Protein AF-A0A7S1JFA0-F1 (afdb_monomer_lite)

pLDDT: mean 71.58, std 23.25, range [31.55, 97.31]

Structure (mmCIF, N/CA/C/O backbone):
data_AF-A0A7S1JFA0-F1
#
_entry.id   AF-A0A7S1JFA0-F1
#
loop_
_atom_site.group_PDB
_atom_site.id
_atom_site.type_symbol
_atom_site.label_atom_id
_atom_site.label_alt_id
_atom_site.label_comp_id
_atom_site.label_asym_id
_atom_site.label_entity_id
_atom_site.label_seq_id
_atom_site.pdbx_PDB_ins_code
_atom_site.Cartn_x
_atom_site.Cartn_y
_atom_site.Cartn_z
_atom_site.occupancy
_atom_site.B_iso_or_equiv
_atom_site.auth_seq_id
_atom_site.auth_comp_id
_atom_site.auth_asym_id
_atom_site.auth_atom_id
_atom_site.p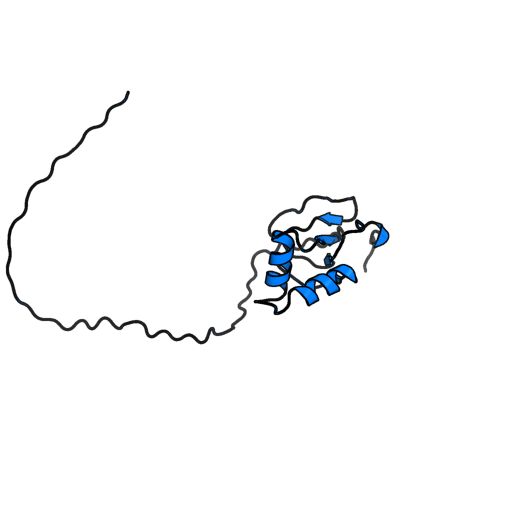dbx_PDB_model_num
ATOM 1 N N . ASN A 1 1 ? 20.723 -18.464 3.217 1.00 32.69 1 ASN A N 1
ATOM 2 C CA . ASN A 1 1 ? 21.262 -17.995 4.515 1.00 32.69 1 ASN A CA 1
ATOM 3 C C . ASN A 1 1 ? 20.838 -16.552 4.772 1.00 32.69 1 ASN A C 1
ATOM 5 O O . ASN A 1 1 ? 21.582 -15.643 4.438 1.00 32.69 1 ASN A O 1
ATOM 9 N N . PHE A 1 2 ? 19.651 -16.331 5.349 1.00 39.41 2 PHE A N 1
ATOM 10 C CA . PHE A 1 2 ? 19.203 -15.008 5.809 1.00 39.41 2 PHE A CA 1
ATOM 11 C C . PHE A 1 2 ? 19.874 -14.695 7.155 1.00 39.41 2 PHE A C 1
ATOM 13 O O . PHE A 1 2 ? 19.314 -14.960 8.214 1.00 39.41 2 PHE A O 1
ATOM 20 N N . ARG A 1 3 ? 21.127 -14.230 7.135 1.00 39.38 3 ARG A N 1
ATOM 21 C CA . ARG A 1 3 ? 21.851 -13.830 8.352 1.00 39.38 3 ARG A CA 1
ATOM 22 C C . ARG A 1 3 ? 21.774 -12.310 8.489 1.00 39.38 3 ARG A C 1
ATOM 24 O O . ARG A 1 3 ? 22.383 -11.608 7.695 1.00 39.38 3 ARG A O 1
ATOM 31 N N . GLY A 1 4 ? 21.014 -11.832 9.477 1.00 38.25 4 GLY A N 1
ATOM 32 C CA . GLY A 1 4 ? 20.938 -10.409 9.847 1.00 38.25 4 GLY A CA 1
ATOM 33 C C . GLY A 1 4 ? 19.572 -9.735 9.684 1.00 38.25 4 GLY A C 1
ATOM 34 O O . GLY A 1 4 ? 19.505 -8.512 9.720 1.00 38.25 4 GLY A O 1
ATOM 35 N N . GLY A 1 5 ? 18.486 -10.493 9.494 1.00 51.03 5 GLY A N 1
ATOM 36 C CA . GLY A 1 5 ? 17.147 -9.917 9.354 1.00 51.03 5 GLY A CA 1
ATOM 37 C C . GLY A 1 5 ? 16.716 -9.187 10.624 1.00 51.03 5 GLY A C 1
ATOM 38 O O . GLY A 1 5 ? 16.477 -9.819 11.651 1.00 51.03 5 GLY A O 1
ATOM 39 N N . VAL A 1 6 ? 16.600 -7.861 10.550 1.00 55.38 6 VAL A N 1
ATOM 40 C CA . VAL A 1 6 ? 15.890 -7.081 11.564 1.00 55.38 6 VAL A CA 1
ATOM 41 C C . VAL A 1 6 ? 14.465 -7.644 11.636 1.00 55.38 6 VAL A C 1
ATOM 43 O O . VAL A 1 6 ? 13.817 -7.733 10.589 1.00 55.38 6 VAL A O 1
ATOM 46 N N . PRO A 1 7 ? 13.972 -8.077 12.812 1.00 62.72 7 PRO A N 1
ATOM 47 C CA . PRO A 1 7 ? 12.642 -8.659 12.917 1.00 62.72 7 PRO A CA 1
ATOM 48 C C . PRO A 1 7 ? 11.615 -7.641 12.428 1.00 62.72 7 PRO A C 1
ATOM 50 O O . PRO A 1 7 ? 11.471 -6.550 12.984 1.00 62.72 7 PRO A O 1
ATOM 53 N N . LEU A 1 8 ? 10.923 -7.992 11.347 1.00 70.81 8 LEU A N 1
ATOM 54 C CA . LEU A 1 8 ? 9.950 -7.110 10.733 1.00 70.81 8 LEU A CA 1
ATOM 55 C C . LEU A 1 8 ? 8.643 -7.205 11.522 1.00 70.81 8 LEU A C 1
ATOM 57 O O . LEU A 1 8 ? 7.828 -8.100 11.310 1.00 70.81 8 LEU A O 1
ATOM 61 N N . SER A 1 9 ? 8.473 -6.304 12.488 1.00 83.94 9 SER A N 1
ATOM 62 C CA . SER A 1 9 ? 7.254 -6.230 13.291 1.00 83.94 9 SER A CA 1
ATOM 63 C C . SER A 1 9 ? 6.195 -5.405 12.568 1.00 83.94 9 SER A C 1
ATOM 65 O O . SER A 1 9 ? 6.354 -4.198 12.374 1.00 83.94 9 SER A O 1
ATOM 67 N N . LEU A 1 10 ? 5.071 -6.038 12.221 1.00 86.88 10 LEU A N 1
ATOM 68 C CA . LEU A 1 10 ? 3.910 -5.342 11.654 1.00 86.88 10 LEU A CA 1
ATOM 69 C C . LEU A 1 10 ? 3.321 -4.295 12.617 1.00 86.88 10 LEU A C 1
ATOM 71 O O . LEU A 1 10 ? 2.634 -3.384 12.168 1.00 86.88 10 LEU A O 1
ATOM 75 N N . GLY A 1 11 ? 3.612 -4.384 13.922 1.00 89.69 11 GLY A N 1
ATOM 76 C CA . GLY A 1 11 ? 3.195 -3.392 14.919 1.00 89.69 11 GLY A CA 1
ATOM 77 C C . GLY A 1 11 ? 3.926 -2.047 14.818 1.00 89.69 11 GLY A C 1
ATOM 78 O O . GLY A 1 11 ? 3.495 -1.080 15.434 1.00 89.69 11 GLY A O 1
ATOM 79 N N . LEU A 1 12 ? 5.012 -1.972 14.042 1.00 92.38 12 LEU A N 1
ATOM 80 C CA . LEU A 1 12 ? 5.757 -0.734 13.784 1.00 92.38 12 LEU A CA 1
ATOM 81 C C . LEU A 1 12 ? 5.230 0.034 12.558 1.00 92.38 12 LEU A C 1
ATOM 83 O O . LEU A 1 12 ? 5.713 1.131 12.264 1.00 92.38 12 LEU A O 1
ATOM 87 N N . LEU A 1 13 ? 4.270 -0.537 11.821 1.00 93.69 13 LEU A N 1
ATOM 88 C CA . LEU A 1 13 ? 3.549 0.168 10.765 1.00 93.69 13 LEU A CA 1
ATOM 89 C C . LEU A 1 13 ? 2.503 1.107 11.381 1.00 93.69 13 LEU A C 1
ATOM 91 O O . LEU A 1 13 ? 1.927 0.799 12.426 1.00 93.69 13 LEU A O 1
ATOM 95 N N . PRO A 1 14 ? 2.207 2.245 10.737 1.00 94.12 14 PRO A N 1
ATOM 96 C CA . PRO A 1 14 ? 1.195 3.159 11.243 1.00 94.12 14 PRO A CA 1
ATOM 97 C C . PRO A 1 14 ? -0.186 2.522 11.148 1.00 94.12 14 PRO A C 1
ATOM 99 O O . PRO A 1 14 ? -0.459 1.777 10.214 1.00 94.12 14 PRO A O 1
ATOM 102 N N . ALA A 1 15 ? -1.090 2.848 12.073 1.00 94.00 15 ALA A N 1
ATOM 103 C CA . ALA A 1 15 ? -2.422 2.239 12.140 1.00 94.00 15 ALA A CA 1
ATOM 104 C C . ALA A 1 15 ? -3.209 2.320 10.814 1.00 94.00 15 ALA A C 1
ATOM 106 O O . ALA A 1 15 ? -4.075 1.483 10.547 1.00 94.00 15 ALA A O 1
ATOM 107 N N . ASP A 1 16 ? -2.898 3.302 9.966 1.00 95.25 16 ASP A N 1
ATOM 108 C CA . ASP A 1 16 ? -3.490 3.541 8.656 1.00 95.25 16 ASP A CA 1
ATOM 109 C C . ASP A 1 16 ? -2.775 2.849 7.468 1.00 95.25 16 ASP A C 1
ATOM 111 O O . ASP A 1 16 ? -3.098 3.147 6.317 1.00 95.25 16 ASP A O 1
ATOM 115 N N . TRP A 1 17 ? -1.925 1.837 7.705 1.00 96.50 17 TRP A N 1
ATOM 116 C CA . TRP A 1 17 ? -1.287 1.033 6.647 1.00 96.50 17 TRP A CA 1
ATOM 117 C C . TRP A 1 17 ? -2.241 0.061 5.922 1.00 96.50 17 TRP A C 1
ATOM 119 O O . TRP A 1 17 ? -2.966 -0.732 6.534 1.00 96.50 17 TRP A O 1
ATOM 129 N N . ASP A 1 18 ? -2.259 0.104 4.594 1.00 97.12 18 ASP A N 1
ATOM 130 C CA . ASP A 1 18 ? -3.090 -0.763 3.752 1.00 97.12 18 ASP A CA 1
ATOM 131 C C . ASP A 1 18 ? -2.285 -1.906 3.127 1.00 97.12 18 ASP A C 1
ATOM 133 O O . ASP A 1 18 ? -2.801 -3.017 2.992 1.00 97.12 18 ASP A O 1
ATOM 137 N N . MET A 1 19 ? -1.018 -1.649 2.796 1.00 95.81 19 MET A N 1
ATOM 138 C CA . MET A 1 19 ? -0.127 -2.618 2.163 1.00 95.81 19 MET A CA 1
ATOM 139 C C . MET A 1 19 ? 1.324 -2.438 2.606 1.00 95.81 19 MET A C 1
ATOM 141 O O . MET A 1 19 ? 1.787 -1.316 2.815 1.00 95.81 19 MET A O 1
ATOM 145 N N . LEU A 1 20 ? 2.043 -3.550 2.709 1.00 94.44 20 LEU A N 1
ATOM 146 C CA . LEU A 1 20 ? 3.483 -3.604 2.919 1.00 94.44 20 LEU A CA 1
ATOM 147 C C . LEU A 1 20 ? 4.119 -4.398 1.776 1.00 94.44 20 LEU A C 1
ATOM 149 O O . LEU A 1 20 ? 3.795 -5.569 1.595 1.00 94.44 20 LEU A O 1
ATOM 153 N N . TYR A 1 21 ? 5.047 -3.789 1.047 1.00 91.94 21 TYR A N 1
ATOM 154 C CA . TYR A 1 21 ? 5.882 -4.470 0.065 1.00 91.94 21 TYR A CA 1
ATOM 155 C C . TYR A 1 21 ? 7.074 -5.148 0.739 1.00 91.94 21 TYR A C 1
ATOM 157 O O . TYR A 1 21 ? 7.782 -4.527 1.537 1.00 91.94 21 TYR A O 1
ATOM 165 N N . LEU A 1 22 ? 7.284 -6.416 0.389 1.00 88.44 22 LEU A N 1
ATOM 166 C CA . LEU A 1 22 ? 8.436 -7.230 0.788 1.00 88.44 22 LEU A CA 1
ATOM 167 C C . LEU A 1 22 ? 9.444 -7.361 -0.362 1.00 88.44 22 LEU A C 1
ATOM 169 O O . LEU A 1 22 ? 10.644 -7.415 -0.121 1.00 88.44 22 LEU A O 1
ATOM 173 N N . ASP A 1 23 ? 8.953 -7.364 -1.603 1.00 84.25 23 ASP A N 1
ATOM 174 C CA . ASP A 1 23 ? 9.747 -7.187 -2.819 1.00 84.25 23 ASP A CA 1
ATOM 175 C C . ASP A 1 23 ? 9.212 -5.960 -3.553 1.00 84.25 23 ASP A C 1
ATOM 177 O O . ASP A 1 23 ? 7.996 -5.768 -3.641 1.00 84.25 23 ASP A O 1
ATOM 181 N N . TYR A 1 24 ? 10.111 -5.104 -4.031 1.00 81.50 24 TYR A N 1
ATOM 182 C CA . TYR A 1 24 ? 9.736 -3.841 -4.650 1.00 81.50 24 TYR A CA 1
ATOM 183 C C . TYR A 1 24 ? 10.742 -3.408 -5.708 1.00 81.50 24 TYR A C 1
ATOM 185 O O . TYR A 1 24 ? 11.943 -3.662 -5.623 1.00 81.50 24 TYR A O 1
ATOM 193 N N . CYS A 1 25 ? 10.209 -2.697 -6.691 1.00 79.44 25 CYS A N 1
ATOM 194 C CA . CYS A 1 25 ? 10.943 -2.007 -7.734 1.00 79.44 25 CYS A CA 1
ATOM 195 C C . CYS A 1 25 ? 10.360 -0.589 -7.828 1.00 79.44 25 CYS A C 1
ATOM 197 O O . CYS A 1 25 ? 9.146 -0.408 -7.980 1.00 79.44 25 CYS A O 1
ATOM 199 N N . ILE A 1 26 ? 11.220 0.415 -7.644 1.00 77.94 26 ILE A N 1
ATOM 200 C CA . ILE A 1 26 ? 10.840 1.831 -7.577 1.00 77.94 26 ILE A CA 1
ATOM 201 C C . ILE A 1 26 ? 11.818 2.700 -8.380 1.00 77.94 26 ILE A C 1
ATOM 203 O O . ILE A 1 26 ? 13.016 2.409 -8.390 1.00 77.94 26 ILE A O 1
ATOM 207 N N . PRO A 1 27 ? 11.335 3.785 -9.015 1.00 70.38 27 PRO A N 1
ATOM 208 C CA . PRO A 1 27 ? 12.179 4.662 -9.827 1.00 70.38 27 PRO A CA 1
ATOM 209 C C . PRO A 1 27 ? 12.947 5.713 -9.007 1.00 70.38 27 PRO A C 1
ATOM 211 O O . PRO A 1 27 ? 13.868 6.338 -9.520 1.00 70.38 27 PRO A O 1
ATOM 214 N N . HIS A 1 28 ? 12.570 5.945 -7.746 1.00 76.44 28 HIS A N 1
ATOM 215 C CA . HIS A 1 28 ? 13.191 6.941 -6.869 1.00 76.44 28 HIS A CA 1
ATOM 216 C C . HIS A 1 28 ? 13.311 6.421 -5.436 1.00 76.44 28 HIS A C 1
ATOM 218 O O . HIS A 1 28 ? 12.572 5.525 -5.028 1.00 76.44 28 HIS A O 1
ATOM 224 N N . ASN A 1 29 ? 14.218 7.016 -4.655 1.00 79.88 29 ASN A N 1
ATOM 225 C CA . ASN A 1 29 ? 14.348 6.696 -3.237 1.00 79.88 29 ASN A CA 1
ATOM 226 C C . ASN A 1 29 ? 13.108 7.187 -2.468 1.00 79.88 29 ASN A C 1
ATOM 228 O O . ASN A 1 29 ? 12.809 8.384 -2.493 1.00 79.88 29 ASN A O 1
ATOM 232 N N . PRO A 1 30 ? 12.375 6.291 -1.791 1.00 86.31 30 PRO A N 1
ATOM 233 C CA . PRO A 1 30 ? 11.177 6.647 -1.062 1.00 86.31 30 PRO A CA 1
ATOM 234 C C . PRO A 1 30 ? 11.576 7.294 0.271 1.00 86.31 30 PRO A C 1
ATOM 236 O O . PRO A 1 30 ? 12.615 6.951 0.842 1.00 86.31 30 PRO A O 1
ATOM 239 N N . PRO A 1 31 ? 10.771 8.224 0.806 1.00 89.00 31 PRO A N 1
ATOM 240 C CA . PRO A 1 31 ? 11.064 8.829 2.096 1.00 89.00 31 PRO A CA 1
ATOM 241 C C . PRO A 1 31 ? 11.020 7.776 3.210 1.00 89.00 31 PRO A C 1
ATOM 243 O O . PRO A 1 31 ? 10.097 6.955 3.282 1.00 89.00 31 PRO A O 1
ATOM 246 N N . LEU A 1 32 ? 12.016 7.816 4.096 1.00 90.25 32 LEU A N 1
ATOM 247 C CA . LEU A 1 32 ? 12.065 6.973 5.287 1.00 90.25 32 LEU A CA 1
ATOM 248 C C . LEU A 1 32 ? 10.897 7.341 6.213 1.00 90.25 32 LEU A C 1
ATOM 250 O O . LEU A 1 32 ? 10.715 8.509 6.546 1.00 90.25 32 LEU A O 1
ATOM 254 N N . PHE A 1 33 ? 10.101 6.350 6.614 1.00 92.19 33 PHE A N 1
ATOM 255 C CA . PHE A 1 33 ? 9.037 6.530 7.604 1.00 92.19 33 PHE A CA 1
ATOM 256 C C . PHE A 1 33 ? 9.567 6.266 9.017 1.00 92.19 33 PHE A C 1
ATOM 258 O O . PHE A 1 33 ? 9.355 7.063 9.924 1.00 92.19 33 PHE A O 1
ATOM 265 N N . ASN A 1 34 ? 10.284 5.156 9.195 1.00 90.38 34 ASN A N 1
ATOM 266 C CA . ASN A 1 34 ? 11.043 4.833 10.401 1.00 90.38 34 ASN A CA 1
ATOM 267 C C . ASN A 1 34 ? 12.218 3.913 10.034 1.00 90.38 34 ASN A C 1
ATOM 269 O O . ASN A 1 34 ? 12.392 3.583 8.866 1.00 90.38 34 ASN A O 1
ATOM 273 N N . ALA A 1 35 ? 13.002 3.458 11.015 1.00 88.31 35 ALA A N 1
ATOM 274 C CA . ALA A 1 35 ? 14.171 2.603 10.771 1.00 88.31 35 ALA A CA 1
ATOM 275 C C . ALA A 1 35 ? 13.872 1.331 9.943 1.00 88.31 35 ALA A C 1
ATOM 277 O O . ALA A 1 35 ? 14.764 0.807 9.276 1.00 88.31 35 ALA A O 1
ATOM 278 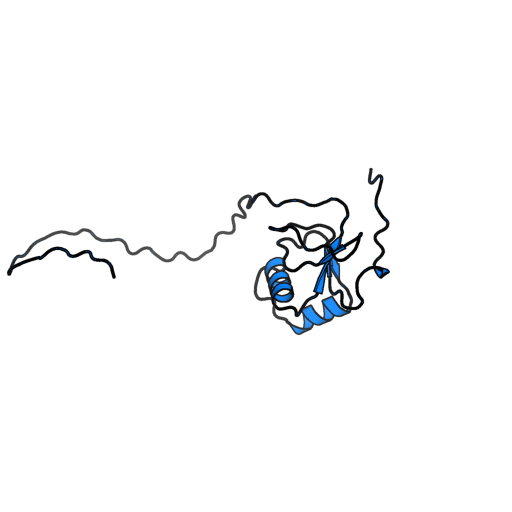N N . HIS A 1 36 ? 12.625 0.854 9.949 1.00 89.00 36 HIS A N 1
ATOM 279 C CA . HIS A 1 36 ? 12.204 -0.404 9.332 1.00 89.00 36 HIS A CA 1
ATOM 280 C C . HIS A 1 36 ? 11.408 -0.226 8.041 1.00 89.00 36 HIS A C 1
ATOM 282 O O . HIS A 1 36 ? 11.271 -1.193 7.292 1.00 89.00 36 HIS A O 1
ATOM 288 N N . PHE A 1 37 ? 10.866 0.965 7.774 1.00 91.38 37 PHE A N 1
ATOM 289 C CA . PHE A 1 37 ? 9.940 1.170 6.667 1.00 91.38 37 PHE A CA 1
ATOM 290 C C . PHE A 1 37 ? 10.163 2.482 5.936 1.00 91.38 37 PHE A C 1
ATOM 292 O O . PHE A 1 37 ? 10.397 3.529 6.540 1.00 91.38 37 PHE A O 1
ATOM 299 N N . PHE A 1 38 ? 9.948 2.437 4.627 1.00 91.69 38 PHE A N 1
ATOM 300 C CA . PHE A 1 38 ? 9.781 3.623 3.799 1.00 91.69 38 PHE A CA 1
ATOM 301 C C . PHE A 1 38 ? 8.307 3.834 3.471 1.00 91.69 38 PHE A C 1
ATOM 303 O O . PHE A 1 38 ? 7.558 2.868 3.289 1.00 91.69 38 PHE A O 1
ATOM 310 N N . LYS A 1 39 ? 7.879 5.094 3.360 1.00 92.31 39 LYS A N 1
ATOM 311 C CA . LYS A 1 39 ? 6.545 5.410 2.843 1.00 92.31 39 LYS A CA 1
ATOM 312 C C . LYS A 1 39 ? 6.570 5.274 1.327 1.00 92.31 39 LYS A C 1
ATOM 314 O O . LYS A 1 39 ? 7.356 5.932 0.650 1.00 92.31 39 LYS A O 1
ATOM 319 N N . CYS A 1 40 ? 5.682 4.447 0.795 1.00 89.62 40 CYS A N 1
ATOM 320 C CA . CYS A 1 40 ? 5.581 4.237 -0.634 1.00 89.62 40 CYS A CA 1
ATOM 321 C C . CYS A 1 40 ? 4.492 5.130 -1.237 1.00 89.62 40 CYS A C 1
ATOM 323 O O . CYS A 1 40 ? 3.352 5.124 -0.770 1.00 89.62 40 CYS A O 1
ATOM 325 N N . LYS A 1 41 ? 4.853 5.889 -2.276 1.00 87.06 41 LYS A N 1
ATOM 326 C CA . LYS A 1 41 ? 3.897 6.643 -3.101 1.00 87.06 41 LYS A CA 1
ATOM 327 C C . LYS A 1 41 ? 3.576 5.953 -4.425 1.00 87.06 41 LYS A C 1
ATOM 329 O O . LYS A 1 41 ? 2.569 6.290 -5.036 1.00 87.06 41 LYS A O 1
ATOM 334 N N . TYR A 1 42 ? 4.454 5.058 -4.876 1.00 84.69 42 TYR A N 1
ATOM 335 C CA . TYR A 1 42 ? 4.365 4.426 -6.183 1.00 84.69 42 TYR A CA 1
ATOM 336 C C . TYR A 1 42 ? 5.337 3.234 -6.284 1.00 84.69 42 TYR A C 1
ATOM 338 O O . TYR A 1 42 ? 6.515 3.388 -5.952 1.00 84.69 42 TYR A O 1
ATOM 346 N N . THR A 1 43 ? 4.872 2.072 -6.758 1.00 83.44 43 THR A N 1
ATOM 347 C CA . THR A 1 43 ? 5.706 0.889 -7.074 1.00 83.44 43 THR A CA 1
ATOM 348 C C . THR A 1 43 ? 5.341 0.300 -8.426 1.00 83.44 43 THR A C 1
ATOM 350 O O . THR A 1 43 ? 4.168 0.298 -8.783 1.00 83.44 43 THR A O 1
ATOM 353 N N . TRP A 1 44 ? 6.311 -0.305 -9.111 1.00 78.69 44 TRP A N 1
ATOM 354 C CA . TRP A 1 44 ? 6.093 -1.006 -10.385 1.00 78.69 44 TRP A CA 1
ATOM 355 C C . TRP A 1 44 ? 5.933 -2.521 -10.264 1.00 78.69 44 TRP A C 1
ATOM 357 O O . TRP A 1 44 ? 5.786 -3.197 -11.274 1.00 78.69 44 TRP A O 1
ATOM 367 N N . SER A 1 45 ? 6.003 -3.096 -9.062 1.00 81.75 45 SER A N 1
ATOM 368 C CA . SER A 1 45 ? 5.894 -4.546 -8.911 1.00 81.75 45 SER A CA 1
ATOM 369 C C . SER A 1 45 ? 5.054 -4.952 -7.711 1.00 81.75 45 SER A C 1
ATOM 371 O O . SER A 1 45 ? 5.106 -4.348 -6.642 1.00 81.75 45 SER A O 1
ATOM 373 N N . THR A 1 46 ? 4.292 -6.026 -7.898 1.00 83.88 46 THR A N 1
ATOM 374 C CA . THR A 1 46 ? 3.484 -6.704 -6.875 1.00 83.88 46 THR A CA 1
ATOM 375 C C . THR A 1 46 ? 4.028 -8.112 -6.601 1.00 83.88 46 THR A C 1
ATOM 377 O O . THR A 1 46 ? 3.273 -9.049 -6.371 1.00 83.88 46 THR A O 1
ATOM 380 N N . GLY A 1 47 ? 5.358 -8.271 -6.620 1.00 85.62 47 GLY A N 1
ATOM 381 C CA . GLY A 1 47 ? 6.017 -9.580 -6.507 1.00 85.62 47 GLY A CA 1
ATOM 382 C C . GLY A 1 47 ? 5.837 -10.247 -5.141 1.00 85.62 47 GLY A C 1
ATOM 383 O O . GLY A 1 47 ? 5.516 -11.430 -5.065 1.00 85.62 47 GLY A O 1
ATOM 384 N N . ALA A 1 48 ? 6.001 -9.490 -4.052 1.00 88.44 48 ALA A N 1
ATOM 385 C CA . ALA A 1 48 ? 5.749 -9.982 -2.701 1.00 88.44 48 ALA A CA 1
ATOM 386 C C . ALA A 1 48 ? 5.240 -8.861 -1.796 1.00 88.44 48 ALA A C 1
ATOM 388 O O . ALA A 1 48 ? 5.865 -7.803 -1.678 1.00 88.44 48 ALA A O 1
ATOM 389 N N . TYR A 1 49 ? 4.109 -9.098 -1.133 1.00 92.94 49 TYR A N 1
ATOM 390 C CA . TYR A 1 49 ? 3.450 -8.094 -0.308 1.00 92.94 49 TYR A CA 1
ATOM 391 C C . TYR A 1 49 ? 2.548 -8.702 0.769 1.00 92.94 49 TYR A C 1
ATOM 393 O O . TYR A 1 49 ? 2.156 -9.866 0.713 1.00 92.94 49 TYR A O 1
ATOM 401 N N . VAL A 1 50 ? 2.175 -7.866 1.734 1.00 94.56 50 VAL A N 1
ATOM 402 C CA . VAL A 1 50 ? 1.163 -8.138 2.756 1.00 94.56 50 VAL A CA 1
ATOM 403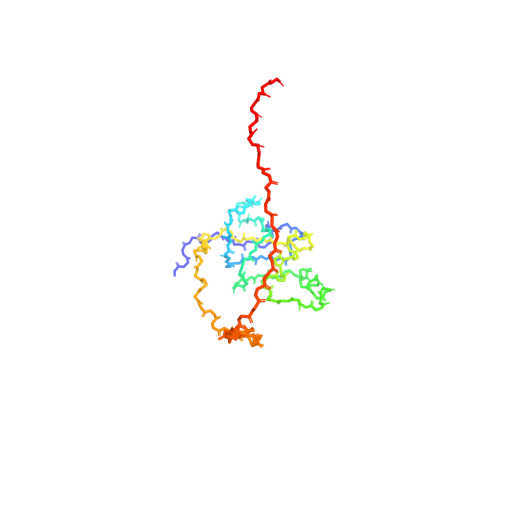 C C . VAL A 1 50 ? 0.084 -7.065 2.660 1.00 94.56 50 VAL A C 1
ATOM 405 O O . VAL A 1 50 ? 0.393 -5.879 2.565 1.00 94.56 50 VAL A O 1
ATOM 408 N N . LEU A 1 51 ? -1.185 -7.468 2.713 1.00 95.81 51 LEU A N 1
ATOM 409 C CA . LEU A 1 51 ? -2.326 -6.553 2.772 1.00 95.81 51 LEU A CA 1
ATOM 410 C C . LEU A 1 51 ? -2.934 -6.546 4.169 1.00 95.81 51 LEU A C 1
ATOM 412 O O . LEU A 1 51 ? -3.144 -7.598 4.775 1.00 95.81 51 LEU A O 1
ATOM 416 N N . SER A 1 52 ? -3.293 -5.362 4.659 1.00 96.88 52 SER A N 1
ATOM 417 C CA . SER A 1 52 ? -4.132 -5.263 5.848 1.00 96.88 52 SER A CA 1
ATOM 418 C C . SER A 1 52 ? -5.590 -5.548 5.484 1.00 96.88 52 SER A C 1
ATOM 420 O O . SER A 1 52 ? -6.037 -5.326 4.355 1.00 96.88 52 SER A O 1
ATOM 422 N N . LYS A 1 53 ? -6.392 -5.975 6.466 1.00 97.06 53 LYS A N 1
ATOM 423 C CA . LYS A 1 53 ? -7.842 -6.159 6.274 1.00 97.06 53 LYS A CA 1
ATOM 424 C C . LYS A 1 53 ? -8.522 -4.880 5.769 1.00 97.06 53 LYS A C 1
ATOM 426 O O . LYS A 1 53 ? -9.495 -4.953 5.018 1.00 97.06 53 LYS A O 1
ATOM 431 N N . ARG A 1 54 ? -8.028 -3.700 6.172 1.00 96.56 54 ARG A N 1
ATOM 432 C CA . ARG A 1 54 ? -8.524 -2.417 5.657 1.00 96.56 54 ARG A CA 1
ATOM 433 C C . ARG A 1 54 ? -8.122 -2.216 4.198 1.00 96.56 54 ARG A C 1
ATOM 435 O O . ARG A 1 54 ? -8.991 -1.848 3.412 1.00 96.56 54 ARG A O 1
ATOM 442 N N . GLY A 1 55 ? -6.872 -2.505 3.839 1.00 96.62 55 GLY A N 1
ATOM 443 C CA . GLY A 1 55 ? -6.394 -2.436 2.459 1.00 96.62 55 GLY A CA 1
ATOM 444 C C . GLY A 1 55 ? -7.229 -3.294 1.513 1.00 96.62 55 GLY A C 1
ATOM 445 O O . GLY A 1 55 ? -7.760 -2.778 0.534 1.00 96.62 55 GLY A O 1
ATOM 446 N N . VAL A 1 56 ? -7.477 -4.560 1.867 1.00 96.50 56 VAL A N 1
ATOM 447 C CA . VAL A 1 56 ? -8.347 -5.455 1.078 1.00 96.50 56 VAL A CA 1
ATOM 448 C C . VAL A 1 56 ? -9.734 -4.842 0.865 1.00 96.50 56 VAL A C 1
ATOM 450 O O . VAL A 1 56 ? -10.223 -4.778 -0.258 1.00 96.50 56 VAL A O 1
ATOM 453 N N . ARG A 1 57 ? -10.363 -4.322 1.927 1.00 97.31 57 ARG A N 1
ATOM 454 C CA . ARG A 1 57 ? -11.685 -3.680 1.824 1.00 97.31 57 ARG A CA 1
ATOM 455 C C . ARG A 1 57 ? -11.679 -2.449 0.919 1.00 97.31 57 ARG A C 1
ATOM 457 O O . ARG A 1 57 ? -12.673 -2.216 0.243 1.00 97.31 57 ARG A O 1
ATOM 464 N N . LYS A 1 58 ? -10.606 -1.653 0.920 1.00 96.38 58 LYS A N 1
ATOM 465 C CA . LYS A 1 58 ? -10.474 -0.499 0.020 1.00 96.38 58 LYS A CA 1
ATOM 466 C C . LYS A 1 58 ? -10.387 -0.945 -1.440 1.00 96.38 58 LYS A C 1
ATOM 468 O O . LYS A 1 58 ? -11.105 -0.399 -2.265 1.00 96.38 58 LYS A O 1
ATOM 473 N N . LEU A 1 59 ? -9.584 -1.969 -1.737 1.00 94.50 59 LEU A N 1
ATOM 474 C CA . LEU A 1 59 ? -9.460 -2.507 -3.096 1.00 94.50 59 LEU A CA 1
ATOM 475 C C . LEU A 1 59 ? -10.793 -3.066 -3.607 1.00 94.50 59 LEU A C 1
ATOM 477 O O . LEU A 1 59 ? -11.190 -2.747 -4.722 1.00 94.50 59 LEU A O 1
ATOM 481 N N . LEU A 1 60 ? -11.514 -3.823 -2.772 1.00 95.31 60 LEU A N 1
ATOM 482 C CA . LEU A 1 60 ? -12.821 -4.389 -3.128 1.00 95.31 60 LEU A CA 1
ATOM 483 C C . LEU A 1 60 ? -13.893 -3.321 -3.389 1.00 95.31 60 LEU A C 1
ATOM 485 O O . LEU A 1 60 ? -14.752 -3.516 -4.241 1.00 95.31 60 LEU A O 1
ATOM 489 N N . LYS A 1 61 ? -13.851 -2.191 -2.672 1.00 95.38 61 LYS A N 1
ATOM 490 C CA . LYS A 1 61 ? -14.781 -1.068 -2.884 1.00 95.38 61 LYS A CA 1
ATOM 491 C C . LYS A 1 61 ? -14.547 -0.321 -4.197 1.00 95.38 61 LYS A C 1
ATOM 493 O O . LYS A 1 61 ? -15.459 0.355 -4.653 1.00 95.38 61 LYS A O 1
ATOM 498 N N . ASN A 1 62 ? -13.351 -0.434 -4.767 1.00 90.69 62 ASN A N 1
ATOM 499 C CA . ASN A 1 62 ? -12.934 0.291 -5.965 1.00 90.69 62 ASN A CA 1
ATOM 500 C C . ASN A 1 62 ? -12.897 -0.606 -7.214 1.00 90.69 62 ASN A C 1
ATOM 502 O O . ASN A 1 62 ? -12.254 -0.264 -8.200 1.00 90.69 62 ASN A O 1
ATOM 506 N N . LEU A 1 63 ? -13.575 -1.757 -7.179 1.00 93.19 63 LEU A N 1
ATOM 507 C CA . LEU A 1 63 ? -13.773 -2.587 -8.365 1.00 93.19 63 LEU A CA 1
ATOM 508 C C . LEU A 1 63 ? -14.690 -1.886 -9.391 1.00 93.19 63 LEU A C 1
ATOM 510 O O . LEU A 1 63 ? -15.588 -1.143 -8.986 1.00 93.19 63 LEU A O 1
ATOM 514 N N . PRO A 1 64 ? -14.530 -2.166 -10.699 1.00 93.69 64 PRO A N 1
ATOM 515 C CA . PRO A 1 64 ? -13.573 -3.105 -11.298 1.00 93.69 64 PRO A CA 1
ATOM 516 C C . PRO A 1 64 ? -12.141 -2.547 -11.397 1.00 93.69 64 PRO A C 1
ATOM 518 O O . PRO A 1 64 ? -11.925 -1.341 -11.385 1.00 93.69 64 PRO A O 1
ATOM 521 N N . VAL A 1 65 ? -11.159 -3.446 -11.518 1.00 92.75 65 VAL A N 1
ATOM 522 C CA . VAL A 1 65 ? -9.760 -3.086 -11.811 1.00 92.75 65 VAL A CA 1
ATOM 523 C C . VAL A 1 65 ? -9.647 -2.671 -13.285 1.00 92.75 65 VAL A C 1
ATOM 525 O O . VAL A 1 65 ? -10.091 -3.414 -14.157 1.00 92.75 65 VAL A O 1
ATOM 528 N N . ASP A 1 66 ? -9.052 -1.506 -13.563 1.00 90.38 66 ASP A N 1
ATOM 529 C CA . ASP A 1 66 ? -8.991 -0.866 -14.890 1.00 90.38 66 ASP A CA 1
ATOM 530 C C . ASP A 1 66 ? -7.625 -1.003 -15.603 1.00 90.38 66 ASP A C 1
ATOM 532 O O . ASP A 1 66 ? -7.281 -0.191 -16.461 1.00 90.38 66 ASP A O 1
ATOM 536 N N . GLY A 1 67 ? -6.838 -2.034 -15.275 1.00 90.06 67 GLY A N 1
ATOM 537 C CA . GLY A 1 67 ? -5.536 -2.301 -15.896 1.00 90.06 67 GLY A CA 1
ATOM 538 C C . GLY A 1 67 ? -4.708 -3.362 -15.159 1.00 90.06 67 GLY A C 1
ATOM 539 O O . GLY A 1 67 ? -5.249 -4.094 -14.327 1.00 90.06 67 GLY A O 1
ATOM 540 N N . PRO A 1 68 ? -3.393 -3.454 -15.434 1.00 91.12 68 PRO A N 1
ATOM 541 C CA . PRO A 1 68 ? -2.475 -4.274 -14.647 1.00 91.12 68 PRO A CA 1
ATOM 542 C C . PRO A 1 68 ? -2.569 -3.937 -13.154 1.00 91.12 68 PRO A C 1
ATOM 544 O O . PRO A 1 68 ? -2.695 -2.770 -12.773 1.00 91.12 68 PRO A O 1
ATOM 547 N N . VAL A 1 69 ? -2.545 -4.963 -12.303 1.00 90.38 69 VAL A N 1
ATOM 548 C CA . VAL A 1 69 ? -2.833 -4.830 -10.864 1.00 90.38 69 VAL A CA 1
ATOM 549 C C . VAL A 1 69 ? -1.866 -3.885 -10.147 1.00 90.38 69 VAL A C 1
ATOM 551 O O . VAL A 1 69 ? -2.267 -3.127 -9.268 1.00 90.38 69 VAL A O 1
ATOM 554 N N . ASP A 1 70 ? -0.602 -3.908 -10.545 1.00 88.62 70 ASP A N 1
ATOM 555 C CA . ASP A 1 70 ? 0.465 -3.025 -10.095 1.00 88.62 70 ASP A CA 1
ATOM 556 C C . ASP A 1 70 ? 0.158 -1.566 -10.445 1.00 88.62 70 ASP A C 1
ATOM 558 O O . ASP A 1 70 ? 0.123 -0.732 -9.541 1.00 88.62 70 ASP A O 1
ATOM 562 N N . ASN A 1 71 ? -0.192 -1.270 -11.700 1.00 90.19 71 ASN A N 1
ATOM 563 C CA . ASN A 1 71 ? -0.585 0.077 -12.122 1.00 90.19 71 ASN A CA 1
ATOM 564 C C . ASN A 1 71 ? -1.861 0.555 -11.421 1.00 90.19 71 ASN A C 1
ATOM 566 O O . ASN A 1 71 ? -1.939 1.708 -10.990 1.00 90.19 71 ASN A O 1
ATOM 570 N N . TYR A 1 72 ? -2.847 -0.327 -11.257 1.00 92.75 72 TYR A N 1
ATOM 571 C CA . TYR A 1 72 ? -4.071 -0.016 -10.528 1.00 92.75 72 TYR A CA 1
ATOM 572 C C . TYR A 1 72 ? -3.777 0.348 -9.067 1.00 92.75 72 TYR A C 1
ATOM 574 O O . TYR A 1 72 ? -4.200 1.405 -8.600 1.00 92.75 72 TYR A O 1
ATOM 582 N N . ILE A 1 73 ? -3.009 -0.472 -8.340 1.00 92.75 73 ILE A N 1
ATOM 583 C CA . ILE A 1 73 ? -2.629 -0.187 -6.948 1.00 92.75 73 ILE A CA 1
ATOM 584 C C . ILE A 1 73 ? -1.801 1.098 -6.871 1.00 92.75 73 ILE A C 1
ATOM 586 O O . ILE A 1 73 ? -2.041 1.931 -5.995 1.00 92.75 73 ILE A O 1
ATOM 590 N N . ALA A 1 74 ? -0.861 1.289 -7.793 1.00 90.31 74 ALA A N 1
ATOM 591 C CA . ALA A 1 74 ? -0.005 2.462 -7.830 1.00 90.31 74 ALA A CA 1
ATOM 592 C C . ALA A 1 74 ? -0.808 3.755 -8.077 1.00 90.31 74 ALA A C 1
ATOM 594 O O . ALA A 1 74 ? -0.552 4.770 -7.428 1.00 90.31 74 ALA A O 1
ATOM 595 N N . LYS A 1 75 ? -1.858 3.708 -8.910 1.00 91.75 75 LYS A N 1
ATOM 596 C CA . LYS A 1 75 ? -2.836 4.798 -9.066 1.00 91.75 75 LYS A CA 1
ATOM 597 C C . LYS A 1 75 ? -3.540 5.117 -7.744 1.00 91.75 75 LYS A C 1
ATOM 599 O O . LYS A 1 75 ? -3.607 6.284 -7.375 1.00 91.75 75 LYS A O 1
ATOM 604 N N . GLN A 1 76 ? -3.995 4.107 -6.994 1.00 92.75 76 GLN A N 1
ATOM 605 C CA . GLN A 1 76 ? -4.641 4.317 -5.685 1.00 92.75 76 GLN A CA 1
ATOM 606 C C . GLN A 1 76 ? -3.683 4.911 -4.632 1.00 92.75 76 GLN A C 1
ATOM 608 O O . GLN A 1 76 ? -4.083 5.709 -3.780 1.00 92.75 76 GLN A O 1
ATOM 613 N N . GLN A 1 77 ? -2.402 4.536 -4.680 1.00 92.31 77 GLN A N 1
ATOM 614 C CA . GLN A 1 77 ? -1.367 5.130 -3.828 1.00 92.31 77 GLN A CA 1
ATOM 615 C C . GLN A 1 77 ? -1.132 6.597 -4.183 1.00 92.31 77 GLN A C 1
ATOM 617 O O . GLN A 1 77 ? -1.110 7.453 -3.297 1.00 92.31 77 GLN A O 1
ATOM 622 N N . TRP A 1 78 ? -1.013 6.892 -5.479 1.00 90.06 78 TRP A N 1
ATOM 623 C CA . TRP A 1 78 ? -0.798 8.240 -5.991 1.00 90.06 78 TRP A CA 1
ATOM 624 C C . TRP A 1 78 ? -1.946 9.191 -5.633 1.00 90.06 78 TRP A C 1
ATOM 626 O O . TRP A 1 78 ? -1.704 10.327 -5.231 1.00 90.06 78 TRP A O 1
ATOM 636 N N . THR A 1 79 ? -3.195 8.719 -5.693 1.00 91.25 79 THR A N 1
ATOM 637 C CA . THR A 1 79 ? -4.381 9.496 -5.291 1.00 91.25 79 THR A CA 1
ATOM 638 C C . THR A 1 79 ? -4.545 9.633 -3.775 1.00 91.25 79 THR A C 1
ATOM 640 O O . THR A 1 79 ? -5.475 10.295 -3.321 1.00 91.25 79 THR A O 1
ATOM 643 N N . GLY A 1 80 ? -3.688 8.995 -2.971 1.00 90.88 80 GLY A N 1
ATOM 644 C CA . GLY A 1 80 ? -3.753 9.036 -1.508 1.00 90.88 80 GLY A CA 1
ATOM 645 C C . GLY A 1 80 ? -4.896 8.216 -0.899 1.00 90.88 80 GLY A C 1
ATOM 646 O O . GLY A 1 80 ? -5.158 8.314 0.298 1.00 90.88 80 GLY A O 1
ATOM 647 N N . THR A 1 81 ? -5.581 7.385 -1.689 1.00 92.69 81 THR A N 1
ATOM 648 C CA . THR A 1 81 ? -6.680 6.530 -1.208 1.00 92.69 81 THR A CA 1
ATOM 649 C C . THR A 1 81 ? -6.155 5.239 -0.577 1.00 92.69 81 THR A C 1
ATOM 651 O O . THR A 1 81 ? -6.851 4.617 0.239 1.00 92.69 81 THR A O 1
ATOM 654 N N . PHE A 1 82 ? -4.911 4.858 -0.891 1.00 95.25 82 PHE A N 1
ATOM 655 C CA . PHE A 1 82 ? -4.290 3.606 -0.477 1.00 95.25 82 PHE A CA 1
ATOM 656 C C . PHE A 1 82 ? -2.880 3.805 0.098 1.00 95.25 82 PHE A C 1
ATOM 658 O O . PHE A 1 82 ? -1.958 4.258 -0.573 1.00 95.25 82 PHE A O 1
ATOM 665 N N . ASN A 1 83 ? -2.698 3.444 1.365 1.00 96.12 83 ASN A N 1
ATOM 666 C CA . ASN A 1 83 ? -1.462 3.665 2.106 1.00 96.12 83 ASN A CA 1
ATOM 667 C C . ASN A 1 83 ? -0.522 2.463 2.021 1.00 96.12 83 ASN A C 1
ATOM 669 O O . ASN A 1 83 ? -0.722 1.465 2.717 1.0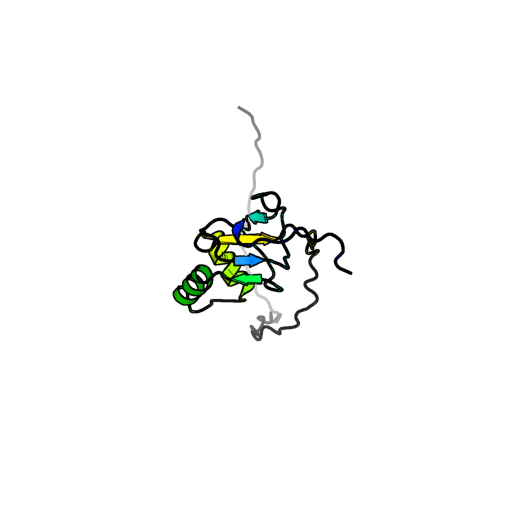0 96.12 83 ASN A O 1
ATOM 673 N N . ALA A 1 84 ? 0.555 2.588 1.251 1.00 95.12 84 ALA A N 1
ATOM 674 C CA . ALA A 1 84 ? 1.564 1.544 1.139 1.00 95.12 84 ALA A CA 1
ATOM 675 C C . ALA A 1 84 ? 2.898 1.911 1.802 1.00 95.12 84 ALA A C 1
ATOM 677 O O . ALA A 1 84 ? 3.286 3.081 1.883 1.00 95.12 84 ALA A O 1
ATOM 678 N N . TYR A 1 85 ? 3.604 0.881 2.257 1.00 94.19 85 TYR A N 1
ATOM 679 C CA . TYR A 1 85 ? 4.925 0.964 2.870 1.00 94.19 85 TYR A CA 1
ATOM 680 C C . TYR A 1 85 ? 5.846 -0.087 2.262 1.00 94.19 85 TYR A C 1
ATOM 682 O O . TYR A 1 85 ? 5.384 -1.094 1.733 1.00 94.19 85 TYR A O 1
ATOM 690 N N . ILE A 1 86 ? 7.149 0.150 2.339 1.00 91.62 86 ILE A N 1
ATOM 691 C CA . ILE A 1 86 ? 8.184 -0.765 1.860 1.00 91.62 86 ILE A CA 1
ATOM 692 C C . ILE A 1 86 ? 9.031 -1.210 3.046 1.00 91.62 86 ILE A C 1
ATOM 694 O O . ILE A 1 86 ? 9.465 -0.373 3.838 1.00 91.62 86 ILE A O 1
ATOM 698 N N . ALA A 1 87 ? 9.279 -2.513 3.147 1.00 90.12 87 ALA A N 1
ATOM 699 C CA . ALA A 1 87 ? 10.201 -3.094 4.110 1.00 90.12 87 ALA A CA 1
ATO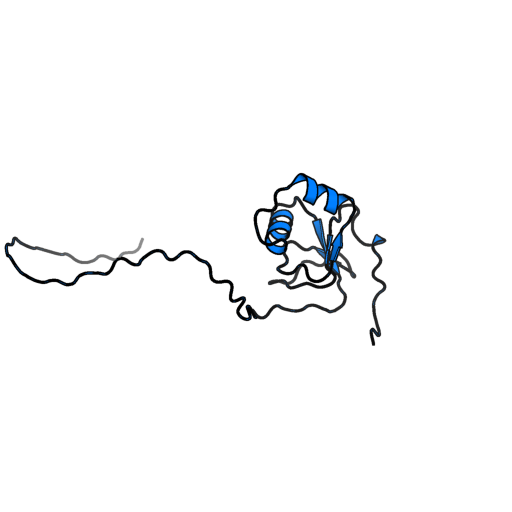M 700 C C . ALA A 1 87 ? 11.651 -2.651 3.842 1.00 90.12 87 ALA A C 1
ATOM 702 O O . ALA A 1 87 ? 12.198 -2.898 2.769 1.00 90.12 87 ALA A O 1
ATOM 703 N N . ASN A 1 88 ? 12.304 -2.048 4.836 1.00 86.38 88 ASN A N 1
ATOM 704 C CA . ASN A 1 88 ? 13.730 -1.726 4.802 1.00 86.38 88 ASN A CA 1
ATOM 705 C C . ASN A 1 88 ? 14.568 -2.962 5.169 1.00 86.38 88 ASN A C 1
ATOM 707 O O . ASN A 1 88 ? 15.142 -3.049 6.252 1.00 86.38 88 ASN A O 1
ATOM 711 N N . ILE A 1 89 ? 14.576 -3.958 4.283 1.00 77.38 89 ILE A N 1
ATOM 712 C CA . ILE A 1 89 ? 15.253 -5.252 4.497 1.00 77.38 89 ILE A CA 1
ATOM 713 C C . ILE A 1 89 ? 16.463 -5.456 3.572 1.00 77.38 89 ILE A C 1
ATOM 715 O O . ILE A 1 89 ? 16.932 -6.575 3.392 1.00 77.38 89 ILE A O 1
ATOM 719 N N . GLY A 1 90 ? 16.986 -4.373 2.987 1.00 61.94 90 GLY A N 1
ATOM 720 C CA . GLY A 1 90 ? 18.191 -4.398 2.150 1.00 61.94 90 GLY A CA 1
ATOM 721 C C . GLY A 1 90 ? 17.994 -4.945 0.730 1.00 61.94 90 GLY A C 1
ATOM 722 O O . GLY A 1 90 ? 18.947 -4.976 -0.041 1.00 61.94 90 GLY A O 1
ATOM 723 N N . THR A 1 91 ? 16.777 -5.336 0.343 1.00 59.47 91 THR A N 1
ATOM 724 C CA . THR A 1 91 ? 16.445 -5.818 -1.010 1.00 59.47 91 THR A CA 1
ATOM 725 C C . THR A 1 91 ? 15.930 -4.696 -1.913 1.00 59.47 91 THR A C 1
ATOM 727 O O . THR A 1 91 ? 14.903 -4.844 -2.572 1.00 59.47 91 THR A O 1
ATOM 730 N N . GLN A 1 92 ? 16.632 -3.560 -1.959 1.00 61.38 92 GLN A N 1
ATOM 731 C CA . GLN A 1 92 ? 16.328 -2.530 -2.951 1.00 61.38 92 GLN A CA 1
ATOM 732 C C . GLN A 1 92 ? 16.834 -2.994 -4.317 1.00 61.38 92 GLN A C 1
ATOM 734 O O . GLN A 1 92 ? 18.013 -2.863 -4.639 1.00 61.38 92 GLN A O 1
ATOM 739 N N . LYS A 1 93 ? 15.932 -3.534 -5.137 1.00 62.72 93 LYS A N 1
ATOM 740 C CA . LYS A 1 93 ? 16.204 -3.734 -6.558 1.00 62.72 93 LYS A CA 1
ATOM 741 C C . LYS A 1 93 ? 15.880 -2.422 -7.264 1.00 62.72 93 LYS A C 1
ATOM 743 O O . LYS A 1 93 ? 14.713 -2.082 -7.453 1.00 62.72 93 LYS A O 1
ATOM 748 N N . PHE A 1 94 ? 16.906 -1.661 -7.640 1.00 57.50 94 PHE A N 1
ATOM 749 C CA . PHE A 1 94 ? 16.709 -0.646 -8.670 1.00 57.50 94 PHE A CA 1
ATOM 750 C C . PHE A 1 94 ? 16.359 -1.383 -9.954 1.00 57.50 94 PHE A C 1
ATOM 752 O O . PHE A 1 94 ? 17.135 -2.203 -10.446 1.00 57.50 94 PHE A O 1
ATOM 759 N N . CYS A 1 95 ? 15.168 -1.123 -10.471 1.00 59.88 95 CYS A N 1
ATOM 760 C CA . CYS A 1 95 ? 14.786 -1.617 -11.777 1.00 59.88 95 CYS A CA 1
ATOM 761 C C . CYS A 1 95 ? 15.537 -0.787 -12.813 1.00 59.88 95 CYS A C 1
ATOM 763 O O . CYS A 1 95 ? 15.041 0.218 -13.314 1.00 59.88 95 CYS A O 1
ATOM 765 N N . ASN A 1 96 ? 16.753 -1.223 -13.140 1.00 49.66 96 ASN A N 1
ATOM 766 C CA . ASN A 1 96 ? 17.263 -0.999 -14.483 1.00 49.66 96 ASN A CA 1
ATOM 767 C C . ASN A 1 96 ? 16.202 -1.612 -15.395 1.00 49.66 96 ASN A C 1
ATOM 769 O O . ASN A 1 96 ? 15.867 -2.778 -15.197 1.00 49.66 96 ASN A O 1
ATOM 773 N N . GLN A 1 97 ? 15.595 -0.811 -16.270 1.00 51.38 97 GLN A N 1
ATOM 774 C CA . GLN A 1 97 ? 14.514 -1.219 -17.166 1.00 51.38 97 GLN A CA 1
ATOM 775 C C . GLN A 1 97 ? 14.914 -2.470 -17.959 1.00 51.38 97 GLN A C 1
ATOM 777 O O . GLN A 1 97 ? 15.406 -2.390 -19.074 1.00 51.38 97 GLN A O 1
ATOM 782 N N . GLN A 1 98 ? 14.685 -3.646 -17.394 1.00 44.72 98 GLN A N 1
ATOM 783 C CA . GLN A 1 98 ? 14.495 -4.862 -18.149 1.00 44.72 98 GLN A CA 1
ATOM 784 C C . GLN A 1 98 ? 12.991 -5.050 -18.214 1.00 44.72 98 GLN A C 1
ATOM 786 O O . GLN A 1 98 ? 12.407 -5.925 -17.582 1.00 44.72 98 GLN A O 1
ATOM 791 N N . MET A 1 99 ? 12.372 -4.187 -19.024 1.00 46.50 99 ME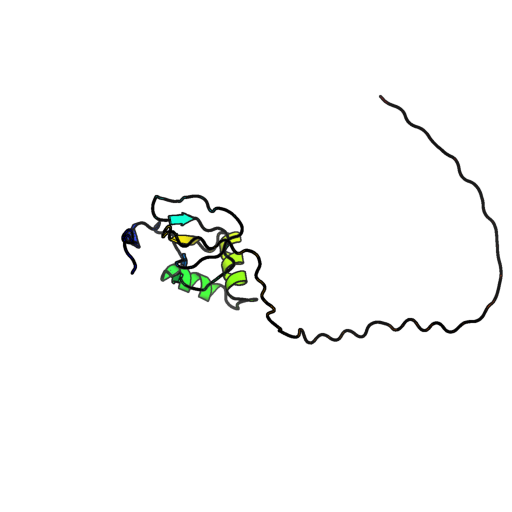T A N 1
ATOM 792 C CA . MET A 1 99 ? 11.305 -4.647 -19.899 1.00 46.50 99 MET A CA 1
ATOM 793 C C . MET A 1 99 ? 11.951 -5.664 -20.846 1.00 46.50 99 MET A C 1
ATOM 795 O O . MET A 1 99 ? 12.310 -5.340 -21.968 1.00 46.50 99 MET A O 1
ATOM 799 N N . ALA A 1 100 ? 12.247 -6.855 -20.326 1.00 43.78 100 ALA A N 1
ATOM 800 C CA . ALA A 1 100 ? 12.551 -7.995 -21.162 1.00 43.78 100 ALA A CA 1
ATOM 801 C C . ALA A 1 100 ? 11.218 -8.351 -21.817 1.00 43.78 100 ALA A C 1
ATOM 803 O O . ALA A 1 100 ? 10.310 -8.802 -21.118 1.00 43.78 100 ALA A O 1
ATOM 804 N N . ASP A 1 101 ? 11.100 -7.974 -23.090 1.00 49.88 101 ASP A N 1
ATOM 805 C CA . ASP A 1 101 ? 10.058 -8.309 -24.060 1.00 49.88 101 ASP A CA 1
ATOM 806 C C . ASP A 1 101 ? 8.945 -9.193 -23.492 1.00 49.88 101 ASP A C 1
ATOM 808 O O . ASP A 1 101 ? 8.982 -10.422 -23.543 1.00 49.88 101 ASP A O 1
ATOM 812 N N . SER A 1 102 ? 7.926 -8.554 -22.914 1.00 46.25 102 SER A N 1
ATOM 813 C CA . SER A 1 102 ? 6.632 -9.214 -22.808 1.00 46.25 102 SER A CA 1
ATOM 814 C C . SER A 1 102 ? 6.004 -9.093 -24.186 1.00 46.25 102 SER A C 1
ATOM 816 O O . SER A 1 102 ? 5.297 -8.122 -24.449 1.00 46.25 102 SER A O 1
ATOM 818 N N . ASP A 1 103 ? 6.333 -10.044 -25.062 1.00 54.84 103 ASP A N 1
ATOM 819 C CA . ASP A 1 103 ? 5.685 -10.270 -26.355 1.00 54.84 103 ASP A CA 1
ATOM 820 C C . ASP A 1 103 ? 4.187 -10.538 -26.129 1.00 54.84 103 ASP A C 1
ATOM 822 O O . ASP A 1 103 ? 3.702 -11.668 -26.116 1.00 54.84 103 ASP A O 1
ATOM 826 N N . ILE A 1 104 ? 3.435 -9.470 -25.885 1.00 56.50 104 ILE A N 1
ATOM 827 C CA . ILE A 1 104 ? 1.988 -9.433 -25.999 1.00 56.50 104 ILE A CA 1
ATOM 828 C C . ILE A 1 104 ? 1.732 -8.689 -27.299 1.00 56.50 104 ILE A C 1
ATOM 830 O O . ILE A 1 104 ? 1.849 -7.464 -27.361 1.00 56.50 104 ILE A O 1
ATOM 834 N N . GLU A 1 105 ? 1.392 -9.425 -28.356 1.00 54.19 105 GLU A N 1
ATOM 835 C CA . GLU A 1 105 ? 0.895 -8.795 -29.570 1.00 54.19 105 GLU A CA 1
ATOM 836 C C . GLU A 1 105 ? -0.387 -8.021 -29.240 1.00 54.19 105 GLU A C 1
ATOM 838 O O . GLU A 1 105 ? -1.442 -8.591 -28.951 1.00 54.19 105 GLU A O 1
ATOM 843 N N . HIS A 1 106 ? -0.307 -6.693 -29.274 1.00 50.84 106 HIS A N 1
ATOM 844 C CA . HIS A 1 106 ? -1.490 -5.850 -29.282 1.00 50.84 106 HIS A CA 1
ATOM 845 C C . HIS A 1 106 ? -2.148 -5.994 -30.655 1.00 50.84 106 HIS A C 1
ATOM 847 O O . HIS A 1 106 ? -1.743 -5.352 -31.622 1.00 50.84 106 HIS A O 1
ATOM 853 N N . SER A 1 107 ? -3.165 -6.850 -30.752 1.00 57.47 107 SER A N 1
ATOM 854 C CA . SER A 1 107 ? -3.966 -7.038 -31.960 1.00 57.47 107 SER A CA 1
ATOM 855 C C . SER A 1 107 ? -4.813 -5.793 -32.261 1.00 57.47 107 SER A C 1
ATOM 857 O O . SER A 1 107 ? -6.023 -5.778 -32.046 1.00 57.47 107 SER A O 1
ATOM 859 N N . ILE A 1 108 ? -4.177 -4.735 -32.760 1.00 56.00 108 ILE A N 1
ATOM 860 C CA . ILE A 1 108 ? -4.810 -3.663 -33.528 1.00 56.00 108 ILE A CA 1
ATOM 861 C C . ILE A 1 108 ? -3.936 -3.449 -34.761 1.00 56.00 108 ILE A C 1
ATOM 863 O O . ILE A 1 108 ? -3.042 -2.608 -34.803 1.00 56.00 108 ILE A O 1
ATOM 867 N N . SER A 1 109 ? -4.214 -4.238 -35.795 1.00 45.25 109 SER A N 1
ATOM 868 C CA . SER A 1 109 ? -3.856 -3.857 -37.154 1.00 45.25 109 SER A CA 1
ATOM 869 C C . SER A 1 109 ? -4.766 -2.695 -37.550 1.00 45.25 109 SER A C 1
ATOM 871 O O . SER A 1 109 ? -5.912 -2.893 -37.947 1.00 45.25 109 SER A O 1
ATOM 873 N N . ALA A 1 110 ? -4.284 -1.464 -37.397 1.00 51.34 110 ALA A N 1
ATOM 874 C CA . ALA A 1 110 ? -4.799 -0.366 -38.198 1.00 51.34 110 ALA A CA 1
ATOM 875 C C . ALA A 1 110 ? -4.083 -0.430 -39.559 1.00 51.34 110 ALA A C 1
ATOM 877 O O . ALA A 1 110 ? -2.849 -0.381 -39.585 1.00 51.34 110 ALA A O 1
ATOM 878 N N . PRO A 1 111 ? -4.794 -0.563 -40.692 1.00 43.22 111 PRO A N 1
ATOM 879 C CA . PRO A 1 111 ? -4.147 -0.522 -41.993 1.00 43.22 111 PRO A CA 1
ATOM 880 C C . PRO A 1 111 ? -3.542 0.868 -42.207 1.00 43.22 111 PRO A C 1
ATOM 882 O O . PRO A 1 111 ? -4.239 1.882 -42.170 1.00 43.22 111 PRO A O 1
ATOM 885 N N . SER A 1 112 ? -2.231 0.919 -42.434 1.00 41.97 112 SER A N 1
ATOM 886 C CA . SER A 1 112 ? -1.560 2.128 -42.904 1.00 41.97 112 SER A CA 1
ATOM 887 C C . SER A 1 112 ? -2.147 2.518 -44.268 1.00 41.97 112 SER A C 1
ATOM 889 O O . SER A 1 112 ? -2.249 1.646 -45.139 1.00 41.97 112 SER A O 1
ATOM 891 N N . PRO A 1 113 ? -2.525 3.785 -44.512 1.00 44.00 113 PRO A N 1
ATOM 892 C CA . PRO A 1 113 ? -2.915 4.198 -45.849 1.00 44.00 113 PRO A CA 1
ATOM 893 C C . PRO A 1 113 ? -1.693 4.083 -46.766 1.00 44.00 113 PRO A C 1
ATOM 895 O O . PRO A 1 113 ? -0.680 4.758 -46.574 1.00 44.00 113 PRO A O 1
ATOM 898 N N . LYS A 1 114 ? -1.775 3.186 -47.753 1.00 37.38 114 LYS A N 1
ATOM 899 C CA . LYS A 1 114 ? -0.804 3.107 -48.844 1.00 37.38 114 LYS A CA 1
ATOM 900 C C . LYS A 1 114 ? -0.917 4.394 -49.657 1.00 37.38 114 LYS A C 1
ATOM 902 O O . LYS A 1 114 ? -1.962 4.656 -50.245 1.00 37.38 114 LYS A O 1
ATOM 907 N N . ALA A 1 115 ? 0.147 5.189 -49.689 1.00 41.59 115 ALA A N 1
ATOM 908 C CA . ALA A 1 115 ? 0.273 6.274 -50.650 1.00 41.59 115 ALA A CA 1
ATOM 909 C C . ALA A 1 115 ? 0.450 5.661 -52.051 1.00 41.59 115 ALA A C 1
ATOM 911 O O . ALA A 1 115 ? 1.527 5.172 -52.396 1.00 41.59 115 ALA A O 1
ATOM 912 N N . GLU A 1 116 ? -0.624 5.635 -52.839 1.00 38.66 116 GLU A N 1
ATOM 913 C CA . GLU A 1 116 ? -0.564 5.381 -54.277 1.00 38.66 116 GLU A CA 1
ATOM 914 C C . GLU A 1 116 ? 0.118 6.571 -54.967 1.00 38.66 116 GLU A C 1
ATOM 916 O O . GLU A 1 116 ? -0.459 7.646 -55.101 1.00 38.66 116 GLU A O 1
ATOM 921 N N . ASN A 1 117 ? 1.357 6.381 -55.424 1.00 39.06 117 ASN A N 1
ATOM 922 C CA . ASN A 1 117 ? 1.999 7.288 -56.373 1.00 39.06 117 ASN A CA 1
ATOM 923 C C . ASN A 1 117 ? 1.672 6.827 -57.802 1.00 39.06 117 ASN A C 1
ATOM 925 O O . ASN A 1 117 ? 2.419 6.055 -58.402 1.00 39.06 117 ASN A O 1
ATOM 929 N N . GLY A 1 118 ? 0.547 7.305 -58.338 1.00 35.56 118 GLY A N 1
ATOM 930 C CA . GLY A 1 118 ? 0.206 7.272 -59.764 1.00 35.56 118 GLY A CA 1
ATOM 931 C C . GLY A 1 118 ? 0.256 8.692 -60.336 1.00 35.56 118 GLY A C 1
ATOM 932 O O . GLY A 1 118 ? -0.376 9.597 -59.799 1.00 35.56 118 GLY A O 1
ATOM 933 N N . GLY A 1 119 ? 1.076 8.911 -61.367 1.00 33.19 119 GLY A N 1
ATOM 934 C CA . GLY A 1 119 ? 1.411 10.242 -61.879 1.00 33.19 119 GLY A CA 1
ATOM 935 C C . GLY A 1 119 ? 0.390 10.900 -62.816 1.00 33.19 119 GLY A C 1
ATOM 936 O O . GLY A 1 119 ? -0.586 10.290 -63.235 1.00 33.19 119 GLY A O 1
ATOM 937 N N . GLY A 1 120 ? 0.707 12.145 -63.207 1.00 32.06 120 GLY A N 1
ATOM 938 C CA . GLY A 1 120 ? 0.212 12.775 -64.441 1.00 32.06 120 GLY A CA 1
ATOM 939 C C . GLY A 1 120 ? -0.530 14.116 -64.310 1.00 32.06 120 GLY A C 1
ATOM 940 O O . GLY A 1 120 ? -1.748 14.132 -64.296 1.00 32.06 120 GLY A O 1
ATOM 941 N N . SER A 1 121 ? 0.236 15.219 -64.307 1.00 34.84 121 SER A N 1
ATOM 942 C CA . SER A 1 121 ? 0.038 16.524 -64.994 1.00 34.84 121 SER A CA 1
ATOM 943 C C . SER A 1 121 ? -1.358 17.193 -65.108 1.00 34.84 121 SER A C 1
ATOM 945 O O . SER A 1 121 ? -2.256 16.639 -65.729 1.00 34.84 121 SER A O 1
ATOM 947 N N . VAL A 1 122 ? -1.477 18.474 -64.690 1.00 37.38 122 VAL A N 1
ATOM 948 C CA . VAL A 1 122 ? -1.659 19.666 -65.578 1.00 37.38 122 VAL A CA 1
ATOM 949 C C . VAL A 1 122 ? -1.792 20.998 -64.780 1.00 37.38 122 VAL A C 1
ATOM 951 O O . VAL A 1 122 ? -2.757 21.238 -64.069 1.00 37.38 122 VAL A O 1
ATOM 954 N N . VAL A 1 123 ? -0.748 21.830 -64.925 1.00 39.88 123 VAL A N 1
ATOM 955 C CA . VAL A 1 123 ? -0.576 23.301 -65.123 1.00 39.88 123 VAL A CA 1
ATOM 956 C C . VAL A 1 123 ? -1.546 24.391 -64.577 1.00 39.88 123 VAL A C 1
ATOM 958 O O . VAL A 1 123 ? -2.750 24.353 -64.801 1.00 39.88 123 VAL A O 1
ATOM 961 N N . ARG A 1 124 ? -0.888 25.505 -64.162 1.00 31.55 124 ARG A N 1
ATOM 962 C CA . ARG A 1 124 ? -1.263 26.951 -64.046 1.00 31.55 124 ARG A CA 1
ATOM 963 C C . ARG A 1 124 ? -1.621 27.373 -62.612 1.00 31.55 124 ARG A C 1
ATOM 965 O O . ARG A 1 124 ? -2.604 26.907 -62.075 1.00 31.55 124 ARG A O 1
ATOM 972 N N . GLY A 1 125 ? -0.891 28.223 -61.887 1.00 33.00 125 GLY A N 1
ATOM 973 C CA . GLY A 1 125 ? 0.013 29.322 -62.231 1.00 33.00 125 GLY A CA 1
ATOM 974 C C . GLY A 1 125 ? -0.579 30.603 -61.630 1.00 33.00 125 GLY A C 1
ATOM 975 O O . GLY A 1 125 ? -1.708 30.909 -61.986 1.00 33.00 125 GLY A O 1
ATOM 976 N N . LEU A 1 126 ? 0.139 31.292 -60.725 1.00 36.12 126 LEU A N 1
ATOM 977 C CA . LEU A 1 126 ? 0.157 32.758 -60.519 1.00 36.12 126 LEU A CA 1
ATOM 978 C C . LEU A 1 126 ? 0.906 33.156 -59.220 1.00 36.12 126 LEU A C 1
ATOM 980 O O . LEU A 1 126 ? 0.450 32.899 -58.115 1.00 36.12 126 LEU A O 1
ATOM 984 N N . SER A 1 127 ? 2.041 33.833 -59.432 1.00 32.22 127 SER A N 1
ATOM 985 C CA . SER A 1 127 ? 2.610 34.971 -58.683 1.00 32.22 127 SER A CA 1
ATOM 986 C C . SER A 1 127 ? 2.994 34.862 -57.189 1.00 32.22 127 SER A C 1
ATOM 988 O O . SER A 1 127 ? 2.158 34.920 -56.297 1.00 32.22 127 SER A O 1
ATOM 990 N N . ALA A 1 128 ? 4.309 34.913 -56.928 1.00 39.38 128 ALA A N 1
ATOM 991 C CA . ALA A 1 128 ? 4.923 35.612 -55.775 1.00 39.38 128 ALA A CA 1
ATOM 992 C C . ALA A 1 128 ? 4.884 37.154 -56.020 1.00 39.38 128 ALA A C 1
ATOM 994 O O . ALA A 1 128 ? 4.436 37.512 -57.116 1.00 39.38 128 ALA A O 1
ATOM 995 N N . PRO A 1 129 ? 5.367 38.097 -55.160 1.00 44.81 129 PRO A N 1
ATOM 996 C CA . PRO A 1 129 ? 6.269 38.022 -53.979 1.00 44.81 129 PRO A CA 1
ATOM 997 C C . PRO A 1 129 ? 5.832 39.051 -52.869 1.00 44.81 129 PRO A C 1
ATOM 999 O O . PRO A 1 129 ? 4.634 39.317 -52.808 1.00 44.81 129 PRO A O 1
ATOM 1002 N N . PRO A 1 130 ? 6.679 39.742 -52.052 1.00 46.12 130 PRO A N 1
ATOM 1003 C CA . PRO A 1 130 ? 8.068 39.549 -51.596 1.00 46.12 130 PRO A CA 1
ATOM 1004 C C . PRO A 1 130 ? 8.239 39.595 -50.048 1.00 46.12 130 PRO A C 1
ATOM 1006 O O . PRO A 1 130 ? 7.319 39.906 -49.298 1.00 46.12 130 PRO A O 1
ATOM 1009 N N . GLY A 1 131 ? 9.454 39.302 -49.565 1.00 37.91 131 GLY A N 1
ATOM 1010 C CA . GLY A 1 131 ? 9.833 39.366 -48.145 1.00 37.91 131 GLY A CA 1
ATOM 1011 C C . GLY A 1 131 ? 10.316 40.732 -47.624 1.00 37.91 131 GLY A C 1
ATOM 1012 O O . GLY A 1 131 ? 10.470 41.681 -48.389 1.00 37.91 131 GLY A O 1
ATOM 1013 N N . ARG A 1 132 ? 10.586 40.783 -46.307 1.00 38.06 132 ARG A N 1
ATOM 1014 C CA . ARG A 1 132 ? 11.476 41.704 -45.543 1.00 38.06 132 ARG A CA 1
ATOM 1015 C C . ARG A 1 132 ? 11.515 41.208 -44.081 1.00 38.06 132 ARG A C 1
ATOM 1017 O O . ARG A 1 132 ? 10.463 41.095 -43.471 1.00 38.06 132 ARG A O 1
ATOM 1024 N N . THR A 1 133 ? 12.592 40.602 -43.573 1.00 44.88 133 THR A N 1
ATOM 1025 C CA . THR A 1 133 ? 13.814 41.161 -42.934 1.00 44.88 133 THR A CA 1
ATOM 1026 C C . THR A 1 133 ? 13.610 42.047 -41.689 1.00 44.88 133 THR A C 1
ATOM 1028 O O . THR A 1 133 ? 13.168 43.183 -41.817 1.00 44.88 133 THR A O 1
ATOM 1031 N N . ASN A 1 134 ? 14.096 41.509 -40.557 1.00 40.28 134 ASN A N 1
ATOM 1032 C CA . ASN A 1 134 ? 14.806 42.090 -39.397 1.00 40.28 134 ASN A CA 1
ATOM 1033 C C . ASN A 1 134 ? 14.205 43.250 -38.577 1.00 40.28 134 ASN A C 1
ATOM 1035 O O . ASN A 1 134 ? 14.071 44.355 -39.092 1.00 40.28 134 ASN A O 1
ATOM 1039 N N . ARG A 1 135 ? 14.139 43.069 -37.242 1.00 39.69 135 ARG A N 1
ATOM 1040 C CA . ARG A 1 135 ? 14.872 43.933 -36.287 1.00 39.69 135 ARG A CA 1
ATOM 1041 C C . ARG A 1 135 ? 14.915 43.382 -34.855 1.00 39.69 135 ARG A C 1
ATOM 1043 O O . ARG A 1 135 ? 13.898 43.019 -34.281 1.00 39.69 135 ARG A O 1
ATOM 1050 N N . SER A 1 136 ? 16.128 43.368 -34.318 1.00 44.22 136 SER A N 1
ATOM 1051 C CA . SER A 1 136 ? 16.519 43.408 -32.907 1.00 44.22 136 SER A CA 1
ATOM 1052 C C . SER A 1 136 ? 16.220 44.769 -32.260 1.00 44.22 136 SER A C 1
ATOM 1054 O O . SER A 1 136 ? 16.203 45.758 -32.988 1.00 44.22 136 SER A O 1
ATOM 1056 N N . GLU A 1 137 ? 16.083 44.783 -30.926 1.00 40.28 137 GLU A N 1
ATOM 1057 C CA . GLU A 1 137 ? 16.477 45.801 -29.909 1.00 40.28 137 GLU A CA 1
ATOM 1058 C C . GLU A 1 137 ? 15.497 45.688 -28.716 1.00 40.28 137 GLU A C 1
ATOM 1060 O O . GLU A 1 137 ? 14.288 45.731 -28.910 1.00 40.28 137 GLU A O 1
ATOM 1065 N N . SER A 1 138 ? 15.919 45.240 -27.528 1.00 42.50 138 SER A N 1
ATOM 1066 C CA . SER A 1 138 ? 16.673 45.973 -26.489 1.00 42.50 138 SER A CA 1
ATOM 1067 C C . SER A 1 138 ? 15.874 47.134 -25.889 1.00 42.50 138 SER A C 1
ATOM 1069 O O . SER A 1 138 ? 15.693 48.157 -26.545 1.00 42.50 138 SER A O 1
ATOM 1071 N N . GLY A 1 139 ? 15.460 46.974 -24.628 1.00 39.97 139 GLY A N 1
ATOM 1072 C CA . GLY A 1 139 ? 14.792 47.979 -23.797 1.00 39.97 139 GLY A CA 1
ATOM 1073 C C . GLY A 1 139 ? 14.210 47.346 -22.548 1.00 39.97 139 GLY A C 1
ATOM 1074 O O . GLY A 1 139 ? 13.080 46.829 -22.656 1.00 39.97 139 GLY A O 1
#

Organism: NCBI:txid73025

Sequence (139 aa):
NFRGGVPLSLGLLPADWDMLYLDYCIPHNPPLFNAHFFKCKYTWSTGAYVLSKRGVRKLLKNLPVDGPVDNYIAKQQWTGTFNAYIANIGTQKFCNQQMADSDIEHSISAPSPKAENGGGSVVRGLSAPPGRTNRSESG

Foldseek 3Di:
DLPPFDPQDPVPDPPQAFKEDAAFEDQDDADDPDPFKGWDLATDDPPDMDGDPVNVVLVVVPDDQPDPPRVSQNVCSNVVNHTYMYTPGVNHDHPPPPPVDPPDPPPDPDDDPDPDPDDDDDDDDDDDDDDDDDDDDDD

Radius of gyration: 27.82 Å; chains: 1; bounding box: 37×66×80 Å

Secondary structure (DSSP, 8-state):
---S-----GGGS-TT--EEEEE-B-SSPPPEEETTEEEES--S--SEEEE-HHHHHHHHHTPSP-S-HHHHHHHHHHTTSS-EEEE-SS--B----------------PPP---------------------------